Protein AF-A0A4Q5TUV0-F1 (afdb_monomer_lite)

Sequence (89 aa):
VQMFNEGGEVRLFDRLGFDAAFYGEVISGPVRPNLMYMTRFENKVARDAHWKAFGDDAEWKTISAKPEYQNNVSHIDITFLRPTVYSAL

Foldseek 3Di:
DCCCPVVCVVVLCVVLPFQKPDWDADPDDPDPRDIDTDTDDPDPVRVVVSVVCLVVDPSNVVSQPDPVCPPVDPDDDDDDDDDDPPDPD

Secondary structure (DSSP, 8-state):
-HHHHTSSHHHHHHHTT-EEEEEEE--SSSS-S-EEEEEE-SSHHHHHHHHHHHHH-HHHHHHHT-GGGTT--S----------TT---

pLDDT: mean 77.08, std 8.65, range [55.69, 88.75]

Structure (mmCIF, N/CA/C/O backbone):
data_AF-A0A4Q5TUV0-F1
#
_entry.id   AF-A0A4Q5TUV0-F1
#
loop_
_atom_site.group_PDB
_atom_site.id
_atom_site.type_symbol
_atom_site.label_atom_id
_atom_site.label_alt_id
_atom_site.label_comp_id
_atom_site.label_asym_id
_atom_site.label_entity_id
_atom_site.label_seq_id
_atom_site.pdbx_PDB_ins_code
_atom_site.Cartn_x
_atom_site.Cartn_y
_atom_site.Cartn_z
_atom_site.occupancy
_atom_site.B_iso_or_equiv
_atom_site.auth_seq_id
_atom_site.auth_comp_id
_atom_site.auth_asym_id
_atom_site.auth_atom_id
_atom_site.pdbx_PDB_model_num
ATOM 1 N N . VAL A 1 1 ? -7.888 -1.777 10.101 1.00 56.94 1 VAL A N 1
ATOM 2 C CA . VAL A 1 1 ? -7.980 -2.908 9.140 1.00 56.94 1 VAL A CA 1
ATOM 3 C C . VAL A 1 1 ? -9.319 -2.941 8.396 1.00 56.94 1 VAL A C 1
ATOM 5 O O . VAL A 1 1 ? -9.313 -3.214 7.206 1.00 56.94 1 VAL A O 1
ATOM 8 N N . GLN A 1 2 ? -10.450 -2.580 9.026 1.00 59.16 2 GLN A N 1
ATOM 9 C CA . GLN A 1 2 ? -11.760 -2.502 8.347 1.00 59.16 2 GLN A CA 1
ATOM 10 C C . GLN A 1 2 ? -11.791 -1.567 7.124 1.00 59.16 2 GLN A C 1
ATOM 12 O O . GLN A 1 2 ? -12.323 -1.959 6.097 1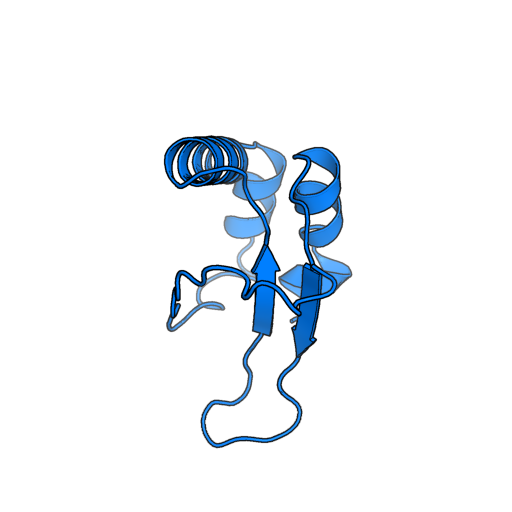.00 59.16 2 GLN A O 1
ATOM 17 N N . MET A 1 3 ? -11.153 -0.388 7.161 1.00 60.47 3 MET A N 1
ATOM 18 C CA . MET A 1 3 ? -11.057 0.484 5.971 1.00 60.47 3 MET A CA 1
ATOM 19 C C . MET A 1 3 ? -10.404 -0.219 4.766 1.00 60.47 3 MET A C 1
ATOM 21 O O . MET A 1 3 ? -10.839 -0.043 3.633 1.00 60.47 3 MET A O 1
ATOM 25 N N . PHE A 1 4 ? -9.409 -1.068 5.028 1.00 58.41 4 PHE A N 1
AT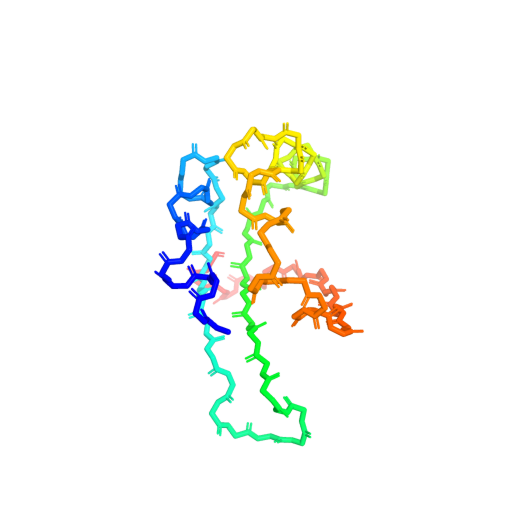OM 26 C CA . PHE A 1 4 ? -8.663 -1.770 3.992 1.00 58.41 4 PHE A CA 1
ATOM 27 C C . PHE A 1 4 ? -9.459 -2.948 3.406 1.00 58.41 4 PHE A C 1
ATOM 29 O O . PHE A 1 4 ? -9.580 -3.078 2.190 1.00 58.41 4 PHE A O 1
ATOM 36 N N . ASN A 1 5 ? -10.056 -3.774 4.275 1.00 55.69 5 ASN A N 1
ATOM 37 C CA . ASN A 1 5 ? -10.787 -4.983 3.875 1.00 55.69 5 ASN A CA 1
ATOM 38 C C . ASN A 1 5 ? -12.246 -4.715 3.453 1.00 55.69 5 ASN A C 1
ATOM 40 O O . ASN A 1 5 ? -12.724 -5.313 2.493 1.00 55.69 5 ASN A O 1
ATOM 44 N N . GLU A 1 6 ? -12.960 -3.832 4.152 1.00 57.84 6 GLU A N 1
ATOM 45 C CA . GLU A 1 6 ? -14.394 -3.555 3.948 1.00 57.84 6 GLU A CA 1
ATOM 46 C C . GLU A 1 6 ? -14.636 -2.213 3.239 1.00 57.84 6 GLU A C 1
ATOM 48 O O . GLU A 1 6 ? -15.622 -2.066 2.519 1.00 57.84 6 GLU A O 1
ATOM 53 N N . GLY A 1 7 ? -13.718 -1.250 3.379 1.00 59.06 7 GLY A N 1
ATOM 54 C CA . GLY A 1 7 ? -13.822 0.086 2.776 1.00 59.06 7 GLY A CA 1
ATOM 55 C C . GLY A 1 7 ? -13.505 0.152 1.277 1.00 59.06 7 GLY A C 1
ATOM 56 O O . GLY A 1 7 ? -13.601 1.225 0.692 1.00 59.06 7 GLY A O 1
ATOM 57 N N . GLY A 1 8 ? -13.164 -0.974 0.639 1.00 62.19 8 GLY A N 1
ATOM 58 C CA . GLY A 1 8 ? -12.952 -1.064 -0.812 1.00 62.19 8 GLY A CA 1
ATOM 59 C C . GLY A 1 8 ? -11.543 -0.703 -1.286 1.00 62.19 8 GLY A C 1
ATOM 60 O O . GLY A 1 8 ? -11.290 -0.711 -2.489 1.00 62.19 8 GLY A O 1
ATOM 61 N N . GLU A 1 9 ? -10.611 -0.448 -0.367 1.00 68.56 9 GLU A N 1
ATOM 62 C CA . GLU A 1 9 ? -9.241 -0.049 -0.694 1.00 68.56 9 GLU A CA 1
ATOM 63 C C . GLU A 1 9 ? -8.516 -1.132 -1.509 1.00 68.56 9 GLU A C 1
ATOM 65 O O . GLU A 1 9 ? -7.965 -0.830 -2.561 1.00 68.56 9 GLU A O 1
ATOM 70 N N . VAL A 1 10 ? -8.637 -2.413 -1.135 1.00 69.38 10 VAL A N 1
ATOM 71 C CA . VAL A 1 10 ? -8.081 -3.543 -1.913 1.00 69.38 10 VAL A CA 1
ATOM 72 C C . VAL A 1 10 ? -8.557 -3.543 -3.374 1.00 69.38 10 VAL A C 1
ATOM 74 O O . VAL A 1 10 ? -7.767 -3.820 -4.272 1.00 69.38 10 VAL A O 1
ATOM 77 N N . ARG A 1 11 ? -9.821 -3.179 -3.641 1.00 73.75 11 ARG A N 1
ATOM 78 C CA . ARG A 1 11 ? -10.346 -3.087 -5.018 1.00 73.75 11 ARG A CA 1
ATOM 79 C C . ARG A 1 11 ? -9.762 -1.903 -5.776 1.00 73.75 11 ARG A C 1
ATOM 81 O O . ARG A 1 11 ? -9.575 -1.993 -6.982 1.00 73.75 11 ARG A O 1
ATOM 88 N N . LEU A 1 12 ? -9.483 -0.802 -5.083 1.00 77.38 12 LEU A N 1
ATOM 89 C CA . LEU A 1 12 ? -8.824 0.356 -5.672 1.00 77.38 12 LEU A CA 1
ATOM 90 C C . LEU A 1 12 ? -7.363 0.038 -6.022 1.00 77.38 12 LEU A C 1
ATOM 92 O O . LEU A 1 12 ? -6.910 0.407 -7.101 1.00 77.38 12 LEU A O 1
ATOM 96 N N . PHE A 1 13 ? -6.655 -0.694 -5.157 1.00 78.12 13 PHE A N 1
ATOM 97 C CA . PHE A 1 13 ? -5.310 -1.197 -5.448 1.00 78.12 13 PHE A CA 1
ATOM 98 C C . PHE A 1 13 ? -5.306 -2.125 -6.675 1.00 78.12 13 PHE A C 1
ATOM 100 O O . PHE A 1 13 ? -4.488 -1.927 -7.572 1.00 78.12 13 PHE A O 1
ATOM 107 N N . ASP A 1 14 ? -6.250 -3.068 -6.754 1.00 76.94 14 ASP A N 1
ATOM 108 C CA . ASP A 1 14 ? -6.417 -3.965 -7.908 1.00 76.94 14 ASP A CA 1
ATOM 109 C C . ASP A 1 14 ? -6.754 -3.183 -9.196 1.00 76.94 14 ASP A C 1
ATOM 111 O O . ASP A 1 14 ? -6.089 -3.331 -10.220 1.00 76.94 14 ASP A O 1
ATOM 115 N N . ARG A 1 15 ? -7.707 -2.239 -9.128 1.00 79.19 15 ARG A N 1
ATOM 116 C CA . ARG A 1 15 ? -8.108 -1.371 -10.254 1.00 79.19 15 ARG A CA 1
ATOM 117 C C . ARG A 1 15 ? -6.967 -0.494 -10.766 1.00 79.19 15 ARG A C 1
ATOM 119 O O . ARG A 1 15 ? -6.877 -0.247 -11.966 1.00 79.19 15 ARG A O 1
ATOM 126 N N . LEU A 1 16 ? -6.126 0.005 -9.865 1.00 78.00 16 LEU A N 1
ATOM 127 C CA . LEU A 1 16 ? -4.977 0.844 -10.201 1.00 78.00 16 LEU A CA 1
ATOM 128 C C . LEU A 1 16 ? -3.731 0.027 -10.566 1.00 78.00 16 LEU A C 1
ATOM 130 O O . LEU A 1 16 ? -2.687 0.622 -10.817 1.00 78.00 16 LEU A O 1
ATOM 134 N N . GLY A 1 17 ? -3.829 -1.305 -10.622 1.00 74.88 17 GLY A N 1
ATOM 135 C CA . GLY A 1 17 ? -2.747 -2.171 -11.082 1.00 74.88 17 GLY A CA 1
ATOM 136 C C . GLY A 1 17 ? -1.570 -2.248 -10.114 1.00 74.88 17 GLY A C 1
ATOM 137 O O . GLY A 1 17 ? -0.430 -2.424 -10.540 1.00 74.88 17 GLY A O 1
ATOM 138 N N . PHE A 1 18 ? -1.814 -2.095 -8.812 1.00 78.75 18 PHE A N 1
ATOM 139 C CA . PHE A 1 18 ? -0.775 -2.345 -7.824 1.00 78.75 18 PHE A CA 1
ATOM 140 C C . PHE A 1 18 ? -0.474 -3.844 -7.776 1.00 78.75 18 PHE A C 1
ATOM 142 O O . PHE A 1 18 ? -1.288 -4.626 -7.291 1.00 78.75 18 PHE A O 1
ATOM 149 N N . ASP A 1 19 ? 0.720 -4.237 -8.224 1.00 79.31 19 ASP A N 1
ATOM 150 C CA . ASP A 1 19 ? 1.215 -5.607 -8.069 1.00 79.31 19 ASP A CA 1
ATOM 151 C C . ASP A 1 19 ? 1.568 -5.865 -6.598 1.00 79.31 19 ASP A C 1
ATOM 153 O O . ASP A 1 19 ? 2.703 -5.695 -6.138 1.00 79.31 19 ASP A O 1
ATOM 157 N N . ALA A 1 20 ? 0.548 -6.180 -5.807 1.00 79.81 20 ALA A N 1
ATOM 158 C CA . ALA A 1 20 ? 0.701 -6.467 -4.399 1.00 79.81 20 ALA A CA 1
ATOM 159 C C . ALA A 1 20 ? 1.208 -7.894 -4.201 1.00 79.81 20 ALA A C 1
ATOM 161 O O . ALA A 1 20 ? 0.506 -8.875 -4.433 1.00 79.81 20 ALA A O 1
ATOM 162 N N . ALA A 1 21 ? 2.434 -8.008 -3.696 1.00 79.19 21 ALA A N 1
ATOM 163 C CA . ALA A 1 21 ? 3.001 -9.288 -3.309 1.00 79.19 21 ALA A CA 1
ATOM 164 C C . ALA A 1 21 ? 2.226 -9.922 -2.147 1.00 79.19 21 ALA A C 1
ATOM 166 O O . ALA A 1 21 ? 2.046 -11.136 -2.129 1.00 79.19 21 ALA A O 1
ATOM 167 N N . PHE A 1 22 ? 1.793 -9.106 -1.179 1.00 78.81 22 PHE A N 1
ATOM 168 C CA . PHE A 1 22 ? 0.908 -9.531 -0.098 1.00 78.81 22 PHE A CA 1
ATOM 169 C C . PHE A 1 22 ? 0.256 -8.337 0.612 1.00 78.81 22 PHE A C 1
ATOM 171 O O . PHE A 1 22 ? 0.792 -7.223 0.624 1.00 78.81 22 PHE A O 1
ATOM 178 N N . TYR A 1 23 ? -0.847 -8.636 1.296 1.00 80.50 23 TYR A N 1
ATOM 179 C CA . TYR A 1 23 ? -1.475 -7.814 2.327 1.00 80.50 23 TYR A CA 1
ATOM 180 C C . TYR A 1 23 ? -1.566 -8.651 3.605 1.00 80.50 23 TYR A C 1
ATOM 182 O O . TYR A 1 23 ? -1.977 -9.809 3.552 1.00 80.50 23 TYR A O 1
ATOM 190 N N . GLY A 1 24 ? -1.159 -8.100 4.744 1.00 76.56 24 GLY A N 1
ATOM 191 C CA . GLY A 1 24 ? -1.092 -8.833 6.003 1.00 76.56 24 GLY A CA 1
ATOM 192 C C . GLY A 1 24 ? -1.427 -7.963 7.205 1.00 76.56 24 GLY A C 1
ATOM 193 O O . GLY A 1 24 ? -0.985 -6.821 7.319 1.00 76.56 24 GLY A O 1
ATOM 194 N N . GLU A 1 25 ? -2.193 -8.525 8.131 1.00 80.31 25 GLU A N 1
ATOM 195 C CA . GLU A 1 25 ? -2.408 -7.947 9.454 1.00 80.31 25 GLU A CA 1
ATOM 196 C C . GLU A 1 25 ? -1.371 -8.503 10.435 1.00 80.31 25 GLU A C 1
ATOM 198 O O . GLU A 1 25 ? -1.101 -9.706 10.469 1.00 80.31 25 GLU A O 1
ATOM 203 N N . VAL A 1 26 ? -0.775 -7.633 11.250 1.00 74.56 26 VAL A N 1
ATOM 204 C CA . VAL A 1 26 ? 0.206 -8.053 12.254 1.00 74.56 26 VAL A CA 1
ATOM 205 C C . VAL A 1 26 ? -0.513 -8.652 13.464 1.00 74.56 26 VAL A C 1
ATOM 207 O O . VAL A 1 26 ? -1.016 -7.939 14.330 1.00 74.56 26 VAL A O 1
ATOM 210 N N . ILE A 1 27 ? -0.508 -9.984 13.554 1.00 75.81 27 ILE A N 1
ATOM 211 C CA . ILE A 1 27 ? -1.156 -10.733 14.647 1.00 75.81 27 ILE A CA 1
ATOM 212 C C . ILE A 1 27 ? -0.328 -10.671 15.947 1.00 75.81 27 ILE A C 1
ATOM 214 O O . ILE A 1 27 ? -0.882 -10.687 17.048 1.00 75.81 27 ILE A O 1
ATOM 218 N N . SER A 1 28 ? 1.003 -10.542 15.862 1.00 73.31 28 SER A N 1
ATOM 219 C CA . SER A 1 28 ? 1.906 -10.516 17.025 1.00 73.31 28 SER A CA 1
ATOM 220 C C . SER A 1 28 ? 3.060 -9.528 16.850 1.00 73.31 28 SER A C 1
ATOM 222 O O . SER A 1 28 ? 3.670 -9.474 15.787 1.00 73.31 28 SER A O 1
ATOM 224 N N . GLY A 1 29 ? 3.354 -8.746 17.894 1.00 77.69 29 GLY A N 1
ATOM 225 C CA . GLY A 1 29 ? 4.434 -7.755 17.907 1.00 77.69 29 GLY A CA 1
ATOM 226 C C . GLY A 1 29 ? 4.156 -6.552 18.823 1.00 77.69 29 GLY A C 1
ATOM 227 O O . GLY A 1 29 ? 3.022 -6.374 19.281 1.00 77.69 29 GLY A O 1
ATOM 228 N N . PRO A 1 30 ? 5.181 -5.726 19.106 1.00 73.25 30 PRO A N 1
ATOM 229 C CA . PRO A 1 30 ? 5.057 -4.543 19.963 1.00 73.25 30 PRO A CA 1
ATOM 230 C C . PRO A 1 30 ? 4.292 -3.389 19.296 1.00 73.25 30 PRO A C 1
ATOM 232 O O . PRO A 1 30 ? 3.724 -2.556 19.992 1.00 73.25 30 PRO A O 1
ATOM 235 N N . VAL A 1 31 ? 4.238 -3.358 17.962 1.00 67.56 31 VAL A N 1
ATOM 236 C CA . VAL A 1 31 ? 3.554 -2.317 17.182 1.00 67.56 31 VAL A CA 1
ATOM 237 C C . VAL A 1 31 ? 2.261 -2.901 16.610 1.00 67.56 31 VAL A C 1
ATOM 239 O O . VAL A 1 31 ? 2.210 -3.322 15.457 1.00 67.56 31 VAL A O 1
ATOM 242 N N . ARG A 1 32 ? 1.233 -3.013 17.458 1.00 66.94 32 ARG A N 1
ATOM 243 C CA . ARG A 1 32 ? -0.120 -3.466 1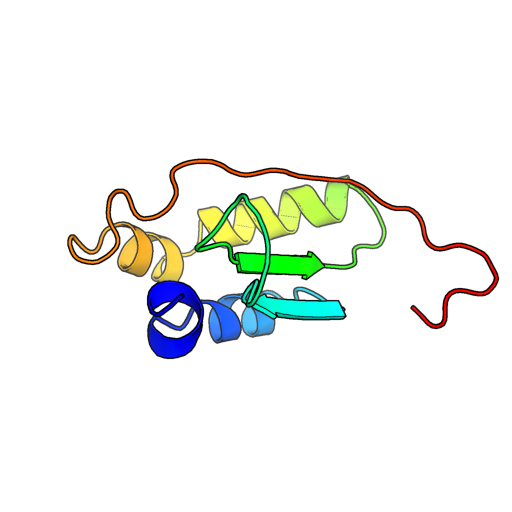7.092 1.00 66.94 32 ARG A CA 1
ATOM 244 C C . ARG A 1 32 ? -1.158 -2.420 17.520 1.00 66.94 32 ARG A C 1
ATOM 246 O O . ARG A 1 32 ? -0.971 -1.822 18.579 1.00 66.94 32 ARG A O 1
ATOM 253 N N . PRO A 1 33 ? -2.267 -2.254 16.774 1.00 67.88 33 PRO A N 1
ATOM 254 C CA . PRO A 1 33 ? -2.593 -2.901 15.494 1.00 67.88 33 PRO A CA 1
ATOM 255 C C . PRO A 1 33 ? -1.796 -2.301 14.320 1.00 67.88 33 PRO A C 1
ATOM 257 O O . PRO A 1 33 ? -1.582 -1.093 14.283 1.00 67.88 33 PRO A O 1
ATOM 260 N N . ASN A 1 34 ? -1.358 -3.129 13.364 1.00 72.44 34 ASN A N 1
ATOM 261 C CA . ASN A 1 34 ? -0.596 -2.673 12.194 1.00 72.44 34 ASN A CA 1
ATOM 262 C C . ASN A 1 34 ? -0.984 -3.456 10.927 1.00 72.44 34 ASN A C 1
ATOM 264 O O . ASN A 1 34 ? -1.173 -4.675 10.975 1.00 72.44 34 ASN A O 1
ATOM 268 N N . LEU A 1 35 ? -1.105 -2.743 9.807 1.00 79.88 35 LEU A N 1
ATOM 269 C CA . LEU A 1 35 ? -1.369 -3.284 8.477 1.00 79.88 35 LEU A CA 1
ATOM 270 C C . LEU A 1 35 ? -0.078 -3.201 7.661 1.00 79.88 35 LEU A C 1
ATOM 272 O O . LEU A 1 35 ? 0.458 -2.117 7.455 1.00 79.88 35 LEU A O 1
ATOM 276 N N . MET A 1 36 ? 0.393 -4.340 7.164 1.00 80.12 36 MET A N 1
ATOM 277 C CA . MET A 1 36 ? 1.589 -4.428 6.336 1.00 80.12 36 MET A CA 1
ATOM 278 C C . MET A 1 36 ? 1.217 -4.884 4.931 1.00 80.12 36 MET A C 1
ATOM 280 O O . MET A 1 36 ? 0.526 -5.885 4.753 1.00 80.12 36 MET A O 1
ATOM 284 N N . TYR A 1 37 ? 1.714 -4.182 3.922 1.00 82.75 37 TYR A N 1
ATOM 285 C CA . TYR A 1 37 ? 1.557 -4.581 2.531 1.00 82.75 37 TYR A CA 1
ATOM 286 C C . TYR A 1 37 ? 2.845 -4.348 1.758 1.00 82.75 37 TYR A C 1
ATOM 288 O O . TYR A 1 37 ? 3.612 -3.432 2.058 1.00 82.75 37 TYR A O 1
ATOM 296 N N . MET A 1 38 ? 3.083 -5.186 0.753 1.00 83.56 38 MET A N 1
ATOM 297 C CA . MET A 1 38 ? 4.240 -5.068 -0.127 1.00 83.56 38 MET A CA 1
ATOM 298 C C . MET A 1 38 ? 3.769 -4.996 -1.569 1.00 83.56 38 MET A C 1
ATOM 300 O O . MET A 1 38 ? 3.018 -5.851 -2.024 1.00 83.56 38 MET A O 1
ATOM 304 N N . THR A 1 39 ? 4.228 -3.972 -2.282 1.00 84.56 39 THR A N 1
ATOM 305 C CA . THR A 1 39 ? 3.870 -3.702 -3.678 1.00 84.56 39 THR A CA 1
ATOM 306 C C . THR A 1 39 ? 5.133 -3.679 -4.528 1.00 84.56 39 THR A C 1
ATOM 308 O O . THR A 1 39 ? 6.172 -3.175 -4.092 1.00 84.56 39 THR A O 1
ATOM 311 N N . ARG A 1 40 ? 5.061 -4.274 -5.717 1.00 83.75 40 ARG A N 1
ATOM 312 C CA . ARG A 1 40 ? 6.162 -4.366 -6.673 1.00 83.75 40 ARG A CA 1
ATOM 313 C C . ARG A 1 40 ? 5.960 -3.333 -7.766 1.00 83.75 40 ARG A C 1
ATOM 315 O O . ARG A 1 40 ? 4.857 -3.121 -8.255 1.00 83.75 40 ARG A O 1
ATOM 322 N N . PHE A 1 41 ? 7.055 -2.691 -8.141 1.00 83.56 41 PHE A N 1
ATOM 323 C CA . PHE A 1 41 ? 7.097 -1.753 -9.252 1.00 83.56 41 PHE A CA 1
ATOM 324 C C . PHE A 1 41 ? 8.431 -1.905 -9.963 1.00 83.56 41 PHE A C 1
ATOM 326 O O . PHE A 1 41 ? 9.448 -2.166 -9.318 1.00 83.56 41 PHE A O 1
ATOM 333 N N . GLU A 1 42 ? 8.447 -1.657 -11.270 1.00 83.38 42 GLU A N 1
ATOM 334 C CA . GLU A 1 42 ? 9.680 -1.681 -12.065 1.00 83.38 42 GLU A CA 1
ATOM 335 C C . GLU A 1 42 ? 10.726 -0.686 -11.546 1.00 83.38 42 GLU A C 1
ATOM 337 O O . GLU A 1 42 ? 11.930 -0.930 -11.604 1.00 83.38 42 GLU A O 1
ATOM 342 N N . ASN A 1 43 ? 10.273 0.467 -11.047 1.00 84.56 43 ASN A N 1
ATOM 343 C CA . ASN A 1 43 ? 11.135 1.511 -10.515 1.00 84.56 43 ASN A CA 1
ATOM 344 C C . ASN A 1 43 ? 10.363 2.476 -9.596 1.00 84.56 43 ASN A C 1
ATOM 346 O O . ASN A 1 43 ? 9.131 2.479 -9.528 1.00 84.56 43 ASN A O 1
ATOM 350 N N . LYS A 1 44 ? 11.109 3.342 -8.898 1.00 83.56 44 LYS A N 1
ATOM 351 C CA . LYS A 1 44 ? 10.542 4.337 -7.975 1.00 83.56 44 LYS A CA 1
ATOM 352 C C . LYS A 1 44 ? 9.639 5.363 -8.677 1.00 83.56 44 LYS A C 1
ATOM 354 O O . LYS A 1 44 ? 8.671 5.809 -8.075 1.00 83.56 44 LYS A O 1
ATOM 359 N N . VAL A 1 45 ? 9.922 5.722 -9.933 1.00 88.75 45 VAL A N 1
ATOM 360 C CA . VAL A 1 45 ? 9.119 6.703 -10.688 1.00 88.75 45 VAL A CA 1
ATOM 361 C C . VAL A 1 45 ? 7.733 6.138 -10.993 1.00 88.75 45 VAL A C 1
ATOM 363 O O . VAL A 1 45 ? 6.733 6.806 -10.741 1.00 88.75 45 VAL A O 1
ATOM 366 N N . ALA A 1 46 ? 7.667 4.887 -11.452 1.00 85.94 46 ALA A N 1
ATOM 367 C CA . ALA A 1 46 ? 6.419 4.166 -11.671 1.00 85.94 46 ALA A CA 1
ATOM 368 C C . ALA A 1 46 ? 5.621 4.055 -10.367 1.00 85.94 46 ALA A C 1
ATOM 370 O O . ALA A 1 46 ? 4.440 4.398 -10.353 1.00 85.94 46 ALA A O 1
ATOM 371 N N . ARG A 1 47 ? 6.277 3.681 -9.257 1.00 86.31 47 ARG A N 1
ATOM 372 C CA . ARG A 1 47 ? 5.667 3.675 -7.918 1.00 86.31 47 ARG A CA 1
ATOM 373 C C . ARG A 1 47 ? 5.048 5.032 -7.595 1.00 86.31 47 ARG A C 1
ATOM 375 O O . ARG A 1 47 ? 3.867 5.106 -7.277 1.00 86.31 47 ARG A O 1
ATOM 382 N N . ASP A 1 48 ? 5.823 6.109 -7.679 1.00 87.19 48 ASP A N 1
ATOM 383 C CA . ASP A 1 48 ? 5.359 7.444 -7.290 1.00 87.19 48 ASP A CA 1
ATOM 384 C C . ASP A 1 48 ? 4.180 7.915 -8.164 1.00 87.19 48 ASP A C 1
ATOM 386 O O . ASP A 1 48 ? 3.243 8.519 -7.644 1.00 87.19 48 ASP A O 1
ATOM 390 N N . A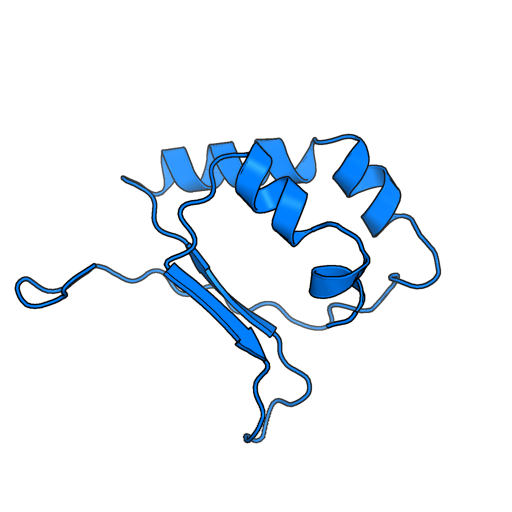LA A 1 49 ? 4.163 7.565 -9.455 1.00 88.75 49 ALA A N 1
ATOM 391 C CA . ALA A 1 49 ? 3.034 7.832 -10.347 1.00 88.75 49 ALA A CA 1
ATOM 392 C C . ALA A 1 49 ? 1.762 7.058 -9.949 1.00 88.75 49 ALA A C 1
ATOM 394 O O . ALA A 1 49 ? 0.684 7.650 -9.911 1.00 88.75 49 ALA A O 1
ATOM 395 N N . HIS A 1 50 ? 1.877 5.773 -9.592 1.00 86.94 50 HIS A N 1
ATOM 396 C CA . HIS A 1 50 ? 0.738 4.964 -9.135 1.00 86.94 50 HIS A CA 1
ATOM 397 C C . HIS A 1 50 ? 0.175 5.482 -7.809 1.00 86.94 50 HIS A C 1
ATOM 399 O O . HIS A 1 50 ? -1.035 5.638 -7.664 1.00 86.94 50 HIS A O 1
ATOM 405 N N . TRP A 1 51 ? 1.043 5.831 -6.854 1.00 86.56 51 TRP A N 1
ATOM 406 C CA . TRP A 1 51 ? 0.614 6.428 -5.585 1.00 86.56 51 TRP A CA 1
ATOM 407 C C . TRP A 1 51 ? -0.011 7.809 -5.763 1.00 86.56 51 TRP A C 1
ATOM 409 O O . TRP A 1 51 ? -0.951 8.151 -5.048 1.00 86.56 51 TRP A O 1
ATOM 419 N N . LYS A 1 52 ? 0.468 8.593 -6.734 1.00 87.88 52 LYS A N 1
ATOM 420 C CA . LYS A 1 52 ? -0.173 9.853 -7.105 1.00 87.88 52 LYS A CA 1
ATOM 421 C C . LYS A 1 52 ? -1.575 9.618 -7.672 1.00 87.88 52 LYS A C 1
ATOM 423 O O . LYS A 1 52 ? -2.506 10.279 -7.227 1.00 87.88 52 LYS A O 1
ATOM 428 N N . ALA A 1 53 ? -1.732 8.664 -8.589 1.00 87.56 53 ALA A N 1
ATOM 429 C CA . ALA A 1 53 ? -3.036 8.299 -9.140 1.00 87.56 53 ALA A CA 1
ATOM 430 C C . ALA A 1 53 ? -4.005 7.816 -8.048 1.00 87.56 53 ALA A C 1
ATOM 432 O O . ALA A 1 53 ? -5.148 8.257 -8.014 1.00 87.56 53 ALA A O 1
ATOM 433 N N . PHE A 1 54 ? -3.522 6.995 -7.110 1.00 85.62 54 PHE A N 1
ATOM 434 C CA . PHE A 1 54 ? -4.288 6.542 -5.947 1.00 85.62 54 PHE A CA 1
ATOM 435 C C . PHE A 1 54 ? -4.771 7.710 -5.081 1.00 85.62 54 PHE A C 1
ATOM 437 O O . PHE A 1 54 ? -5.959 7.818 -4.795 1.00 85.62 54 PHE A O 1
ATOM 444 N N . GLY A 1 55 ? -3.868 8.624 -4.712 1.00 83.81 55 GLY A N 1
ATOM 445 C CA . GLY A 1 55 ? -4.216 9.805 -3.919 1.00 83.81 55 GLY A CA 1
ATOM 446 C C . GLY A 1 55 ? -5.182 10.758 -4.632 1.00 83.81 55 GLY A C 1
ATOM 447 O O . GLY A 1 55 ? -5.977 11.438 -3.979 1.00 83.81 55 GLY A O 1
ATOM 448 N N . ASP A 1 56 ? -5.124 10.809 -5.965 1.00 86.38 56 ASP A N 1
ATOM 449 C CA . ASP A 1 56 ? -5.967 11.676 -6.782 1.00 86.38 56 ASP A CA 1
ATOM 450 C C . ASP A 1 56 ? -7.358 11.083 -7.082 1.00 86.38 56 ASP A C 1
ATOM 452 O O . ASP A 1 56 ? -8.264 11.859 -7.411 1.00 86.38 56 ASP A O 1
ATOM 456 N N . ASP A 1 57 ? -7.552 9.771 -6.907 1.00 85.75 57 ASP A N 1
ATOM 457 C CA . ASP A 1 57 ? -8.794 9.057 -7.212 1.00 85.75 57 ASP A CA 1
ATOM 458 C C . ASP A 1 57 ? -9.980 9.526 -6.343 1.00 85.75 57 ASP A C 1
ATOM 460 O O . ASP A 1 57 ? -9.871 9.769 -5.136 1.00 85.75 57 ASP A O 1
ATOM 464 N N . ALA A 1 58 ? -11.145 9.677 -6.976 1.00 85.25 58 ALA A N 1
ATOM 465 C CA . ALA A 1 58 ? -12.351 10.175 -6.323 1.00 85.25 58 ALA A CA 1
ATOM 466 C C . ALA A 1 58 ? -12.924 9.186 -5.294 1.00 85.25 58 ALA A C 1
ATOM 468 O O . ALA A 1 58 ? -13.457 9.621 -4.268 1.00 85.25 58 ALA A O 1
ATOM 469 N N . GLU A 1 59 ? -12.797 7.875 -5.524 1.00 82.00 59 GLU A N 1
ATOM 470 C CA . GLU A 1 59 ? -13.205 6.857 -4.554 1.00 82.00 59 GLU A CA 1
ATOM 471 C C . GLU A 1 59 ? -12.323 6.942 -3.309 1.00 82.00 59 GLU A C 1
ATOM 473 O O . GLU A 1 59 ? -12.847 7.004 -2.197 1.00 82.00 59 GLU A O 1
ATOM 478 N N . TRP A 1 60 ? -11.000 7.065 -3.482 1.00 82.31 60 TRP A N 1
ATOM 479 C CA . TRP A 1 60 ? -10.070 7.237 -2.362 1.00 82.31 60 TRP A CA 1
ATOM 480 C C . TRP A 1 60 ? -10.367 8.491 -1.544 1.00 82.31 60 TRP A C 1
ATOM 482 O O . TRP A 1 60 ? -10.455 8.437 -0.315 1.00 82.31 60 TRP A O 1
ATOM 492 N N . LYS A 1 61 ? -10.573 9.630 -2.213 1.00 82.94 61 LYS A N 1
ATOM 493 C CA . LYS A 1 61 ? -10.945 10.891 -1.552 1.00 82.94 61 LYS A CA 1
ATOM 494 C C . LYS A 1 61 ? -12.259 10.765 -0.787 1.00 82.94 61 LYS A C 1
ATOM 496 O O . LYS A 1 61 ? -12.390 11.324 0.296 1.00 82.94 61 LYS A O 1
ATOM 501 N N . THR A 1 62 ? -13.210 9.996 -1.310 1.00 82.75 62 THR A N 1
ATOM 502 C CA . THR A 1 62 ? -14.488 9.744 -0.635 1.00 82.75 62 THR A CA 1
ATOM 503 C C . THR A 1 62 ? -14.319 8.846 0.589 1.00 82.75 62 THR A C 1
ATOM 505 O O . THR A 1 62 ? -14.903 9.132 1.631 1.00 82.75 62 THR A O 1
ATOM 508 N N . ILE A 1 63 ? -13.519 7.779 0.491 1.00 78.38 63 ILE A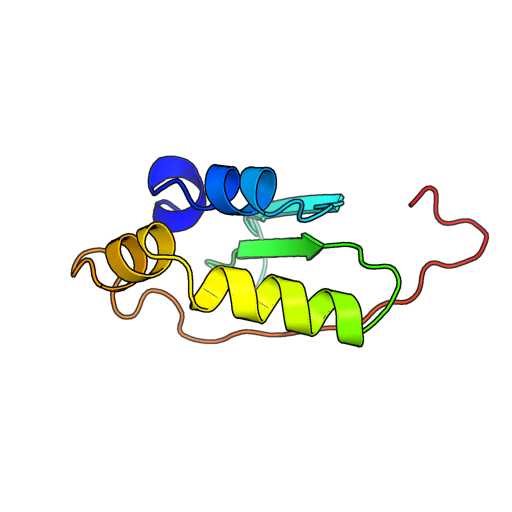 N 1
ATOM 509 C CA . ILE A 1 63 ? -13.260 6.840 1.593 1.00 78.38 63 ILE A CA 1
ATOM 510 C C . ILE A 1 63 ? -12.463 7.529 2.705 1.00 78.38 63 ILE A C 1
ATOM 512 O O . ILE A 1 63 ? -12.881 7.500 3.858 1.00 78.38 63 ILE A O 1
ATOM 516 N N . SER A 1 64 ? -11.367 8.207 2.361 1.00 77.44 64 SER A N 1
ATOM 517 C CA . SER A 1 64 ? -10.500 8.908 3.321 1.00 77.44 64 SER A CA 1
ATOM 518 C C . SER A 1 64 ? -11.181 10.096 4.013 1.00 77.44 64 SER A C 1
ATOM 520 O O . SER A 1 64 ? -10.835 10.424 5.145 1.00 77.44 64 SER A O 1
ATOM 522 N N . ALA A 1 65 ? -12.181 10.718 3.379 1.00 80.75 65 ALA A N 1
ATOM 523 C CA . ALA A 1 65 ? -12.968 11.788 3.988 1.00 80.75 65 ALA A CA 1
ATOM 524 C C . ALA A 1 65 ? -14.038 11.287 4.978 1.00 80.75 65 ALA A C 1
ATOM 526 O O . ALA A 1 65 ? -14.581 12.101 5.732 1.00 80.75 65 ALA A O 1
ATOM 527 N N . LYS A 1 66 ? -14.361 9.983 5.003 1.00 78.19 66 LYS A N 1
ATOM 528 C CA . LYS A 1 66 ? -15.384 9.441 5.912 1.00 78.19 66 LYS A CA 1
ATOM 529 C C . LYS A 1 66 ? -14.953 9.628 7.374 1.00 78.19 66 LYS A C 1
ATOM 531 O O . LYS A 1 66 ? -13.861 9.191 7.733 1.00 78.19 66 LYS A O 1
ATOM 536 N N . PRO A 1 67 ? -15.814 10.193 8.244 1.00 73.31 67 PRO A N 1
ATOM 537 C CA . PRO A 1 67 ? -15.499 10.416 9.659 1.00 73.31 67 PRO A CA 1
ATOM 538 C C . PRO A 1 67 ? -15.067 9.147 10.402 1.00 73.31 67 PRO A C 1
ATOM 540 O O . PRO A 1 67 ? -14.195 9.200 11.260 1.00 73.31 67 PRO A O 1
ATOM 543 N N . GLU A 1 68 ? -15.644 8.002 10.029 1.00 70.88 68 GLU A N 1
ATOM 544 C CA . GLU A 1 68 ? -15.364 6.674 10.597 1.00 70.88 68 GLU A CA 1
ATOM 545 C C . GLU A 1 68 ? -13.918 6.205 10.380 1.00 70.88 68 GLU A C 1
ATOM 547 O O . GLU A 1 68 ? -13.423 5.349 11.111 1.00 70.88 68 GLU A O 1
ATOM 552 N N . TYR A 1 69 ? -13.235 6.769 9.383 1.00 68.94 69 TYR A N 1
ATOM 553 C CA . TYR A 1 69 ? -11.864 6.428 9.029 1.00 68.94 69 TYR A CA 1
ATOM 554 C C . TYR A 1 69 ? -10.880 7.576 9.273 1.00 68.94 69 TYR A C 1
ATOM 556 O O . TYR A 1 69 ? -9.695 7.440 8.982 1.00 68.94 69 TYR A O 1
ATOM 564 N N . GLN A 1 70 ? -11.324 8.696 9.846 1.00 62.81 70 GLN A N 1
ATOM 565 C CA . GLN A 1 70 ? -10.408 9.767 10.228 1.00 62.81 70 GLN A CA 1
ATOM 566 C C . GLN A 1 70 ? -9.531 9.341 11.415 1.00 62.81 70 GLN A C 1
ATOM 568 O O . GLN A 1 70 ? -9.989 8.669 12.337 1.00 62.81 70 GLN A O 1
ATOM 573 N N . ASN A 1 71 ? -8.260 9.758 11.405 1.00 64.50 71 ASN A N 1
ATOM 574 C CA . ASN A 1 71 ? -7.247 9.437 12.428 1.00 64.50 71 ASN A CA 1
ATOM 575 C C . ASN A 1 71 ? -6.923 7.939 12.586 1.00 64.50 71 ASN A C 1
ATOM 577 O O . ASN A 1 71 ? -6.405 7.518 13.618 1.00 64.50 71 ASN A O 1
ATOM 581 N N . ASN A 1 72 ? -7.211 7.121 11.575 1.00 66.19 72 ASN A N 1
ATOM 582 C CA . ASN A 1 72 ? -6.934 5.685 11.609 1.00 66.19 72 ASN A CA 1
ATOM 583 C C . ASN A 1 72 ? -5.467 5.323 11.304 1.00 66.19 72 ASN A C 1
ATOM 585 O O . ASN A 1 72 ? -5.043 4.205 11.596 1.00 66.19 72 ASN A O 1
ATOM 589 N N . VAL A 1 73 ? -4.701 6.254 10.731 1.00 68.38 73 VAL A N 1
ATOM 590 C CA . VAL A 1 73 ? -3.272 6.109 10.451 1.00 68.38 73 VAL A CA 1
ATOM 591 C C . VAL A 1 73 ? -2.502 7.065 11.353 1.00 68.38 73 VAL A C 1
ATOM 593 O O . VAL A 1 73 ? -2.549 8.279 11.174 1.00 68.38 73 VAL A O 1
ATOM 596 N N . SER A 1 74 ? -1.795 6.511 12.336 1.00 69.44 74 SER A N 1
ATOM 597 C CA . SER A 1 74 ? -0.947 7.272 13.261 1.00 69.44 74 SER A CA 1
ATOM 598 C C . SER A 1 74 ? 0.499 7.390 12.783 1.00 69.44 74 SER A C 1
ATOM 600 O O . SER A 1 74 ? 1.164 8.379 13.080 1.00 69.44 74 SER A O 1
ATOM 602 N N . HIS A 1 75 ? 0.988 6.389 12.047 1.00 77.06 75 HIS A N 1
ATOM 603 C CA . HIS A 1 75 ? 2.366 6.308 11.571 1.00 77.06 75 HIS A CA 1
ATOM 604 C C . HIS A 1 75 ? 2.449 5.414 10.329 1.00 77.06 75 HIS A C 1
ATOM 606 O O . HIS A 1 75 ? 1.714 4.432 10.228 1.00 77.06 75 HIS A O 1
ATOM 612 N N . ILE A 1 76 ? 3.335 5.753 9.388 1.00 80.94 76 ILE A N 1
ATOM 613 C CA . ILE A 1 76 ? 3.593 4.963 8.176 1.00 80.94 76 ILE A CA 1
ATOM 614 C C . ILE A 1 76 ? 5.101 4.764 8.043 1.00 80.94 76 ILE A C 1
ATOM 616 O O . ILE A 1 76 ? 5.842 5.733 7.876 1.00 80.94 76 ILE A O 1
ATOM 620 N N . ASP A 1 77 ? 5.537 3.507 8.029 1.00 80.06 77 ASP A N 1
ATOM 621 C CA . ASP A 1 77 ? 6.906 3.133 7.682 1.00 80.06 77 ASP A CA 1
ATOM 622 C C . ASP A 1 77 ? 6.968 2.649 6.231 1.00 80.06 77 ASP A C 1
ATOM 624 O O . ASP A 1 77 ? 6.245 1.736 5.830 1.00 80.06 77 ASP A O 1
ATOM 628 N N . ILE A 1 78 ? 7.852 3.249 5.430 1.00 85.00 78 ILE A N 1
ATOM 629 C CA . ILE A 1 78 ? 8.051 2.879 4.023 1.00 85.00 78 ILE A CA 1
ATOM 630 C C . ILE A 1 78 ? 9.472 2.354 3.856 1.00 85.00 78 ILE A C 1
ATOM 632 O O . ILE A 1 78 ? 10.439 3.092 4.032 1.00 85.00 78 ILE A O 1
ATOM 636 N N . THR A 1 79 ? 9.598 1.085 3.469 1.00 85.38 79 THR A N 1
ATOM 637 C CA . THR A 1 79 ? 10.892 0.457 3.174 1.00 85.38 79 THR A CA 1
ATOM 638 C C . THR A 1 79 ? 10.965 0.067 1.704 1.00 85.38 79 THR A C 1
ATOM 640 O O . THR A 1 79 ? 10.080 -0.615 1.192 1.00 85.38 79 THR A O 1
ATOM 643 N N . PHE A 1 80 ? 12.039 0.475 1.024 1.00 84.81 80 PHE A N 1
ATOM 64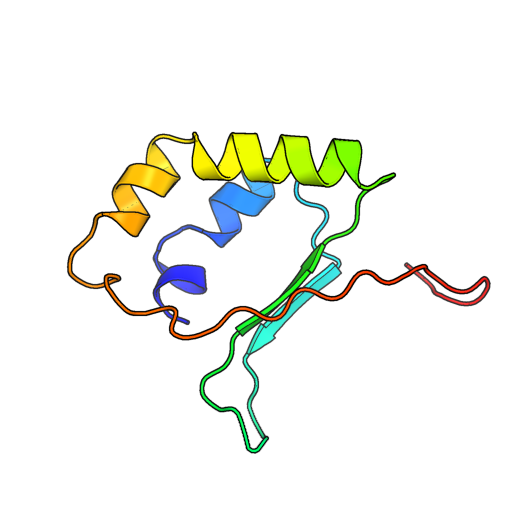4 C CA . PHE A 1 80 ? 12.319 0.055 -0.348 1.00 84.81 80 PHE A CA 1
ATOM 645 C C . PHE A 1 80 ? 13.255 -1.148 -0.343 1.00 84.81 80 PHE A C 1
ATOM 647 O O . PHE A 1 80 ? 14.371 -1.076 0.171 1.00 84.81 80 PHE A O 1
ATOM 654 N N . LEU A 1 81 ? 12.801 -2.240 -0.948 1.00 85.44 81 LEU A N 1
ATOM 655 C CA . LEU A 1 81 ? 13.554 -3.482 -1.063 1.00 85.44 81 LEU A CA 1
ATOM 656 C C . LEU A 1 81 ? 13.916 -3.741 -2.526 1.00 85.44 81 LEU A C 1
ATOM 658 O O . LEU A 1 81 ? 13.223 -3.297 -3.441 1.00 85.44 81 LEU A O 1
ATOM 662 N N . ARG A 1 82 ? 15.017 -4.464 -2.743 1.00 83.31 82 ARG A N 1
ATOM 663 C CA . ARG A 1 82 ? 15.386 -5.012 -4.053 1.00 83.31 82 ARG A CA 1
ATOM 664 C C . ARG A 1 82 ? 15.362 -6.537 -3.960 1.00 83.31 82 ARG A C 1
ATOM 666 O O . ARG A 1 82 ? 15.929 -7.059 -2.997 1.00 83.31 82 ARG A O 1
ATOM 673 N N . PRO A 1 83 ? 14.735 -7.243 -4.914 1.00 81.69 83 PRO A N 1
ATOM 674 C CA . PRO A 1 83 ? 14.728 -8.697 -4.902 1.00 81.69 83 PRO A CA 1
ATOM 675 C C . PRO A 1 83 ? 16.155 -9.229 -5.067 1.00 81.69 83 PRO A C 1
ATOM 677 O O . PRO A 1 83 ? 16.962 -8.690 -5.829 1.00 81.69 83 PRO A O 1
ATOM 680 N N . THR A 1 84 ? 16.479 -10.283 -4.324 1.00 84.06 84 THR A N 1
ATOM 681 C CA . THR A 1 84 ? 17.708 -11.055 -4.525 1.00 84.06 84 THR A CA 1
ATOM 682 C C . THR A 1 84 ? 17.521 -12.027 -5.688 1.00 84.06 84 THR A C 1
ATOM 684 O O . THR A 1 84 ? 16.401 -12.379 -6.041 1.00 84.06 84 THR A O 1
ATOM 687 N N . VAL A 1 85 ? 18.620 -12.519 -6.265 1.00 83.06 85 VAL A N 1
ATOM 688 C CA . VAL A 1 85 ? 18.592 -13.446 -7.418 1.00 83.06 85 VAL A CA 1
ATOM 689 C C . VAL A 1 85 ? 17.857 -14.771 -7.163 1.00 83.06 85 VAL A C 1
ATOM 691 O O . VAL A 1 85 ? 17.510 -15.464 -8.110 1.00 83.06 85 VAL A O 1
ATOM 694 N N . TYR A 1 86 ? 17.635 -15.135 -5.899 1.00 82.94 86 TYR A N 1
ATOM 695 C CA . TYR A 1 86 ? 16.903 -16.338 -5.487 1.00 82.94 86 TYR A CA 1
ATOM 696 C C . TYR A 1 86 ? 15.480 -16.033 -4.992 1.00 82.94 86 TYR A C 1
ATOM 698 O O . TYR A 1 86 ? 14.784 -16.933 -4.524 1.00 82.94 86 TYR A O 1
ATOM 706 N N . SER A 1 87 ? 15.052 -14.771 -5.040 1.00 78.31 87 SER A N 1
ATOM 707 C CA . SER A 1 87 ? 13.683 -14.390 -4.715 1.00 78.31 87 SER A CA 1
ATOM 708 C C . SER A 1 87 ? 12.751 -14.892 -5.815 1.00 78.31 87 SER A C 1
ATOM 710 O O . SER A 1 87 ? 12.966 -14.601 -6.986 1.00 78.31 87 SER A O 1
ATOM 712 N N . ALA A 1 88 ? 11.693 -15.615 -5.446 1.00 69.25 88 ALA A N 1
ATOM 713 C CA . ALA A 1 88 ? 10.650 -16.059 -6.379 1.00 69.25 88 ALA A CA 1
ATOM 714 C C . ALA A 1 88 ? 9.673 -14.928 -6.777 1.00 69.25 88 ALA A C 1
ATOM 716 O O . ALA A 1 88 ? 8.581 -15.202 -7.275 1.00 69.25 88 ALA A O 1
ATOM 717 N N . LEU A 1 89 ? 10.044 -13.674 -6.488 1.00 58.88 89 LEU A N 1
ATOM 718 C CA . LEU A 1 89 ? 9.230 -12.466 -6.633 1.00 58.88 89 LEU A CA 1
ATOM 719 C C . LEU A 1 89 ? 9.777 -11.556 -7.722 1.00 58.88 89 LEU A C 1
ATOM 721 O O . LEU A 1 89 ? 11.018 -11.402 -7.763 1.00 58.88 89 LEU A O 1
#

Radius of gyration: 14.22 Å; chains: 1; bounding box: 34×28×32 Å